Protein AF-A0A7K1ERV3-F1 (afdb_monomer_lite)

Structure (mmCIF, N/CA/C/O backbone):
data_AF-A0A7K1ERV3-F1
#
_entry.id   AF-A0A7K1ERV3-F1
#
loop_
_atom_site.group_PDB
_atom_site.id
_atom_site.type_symbol
_atom_site.label_atom_id
_atom_site.label_alt_id
_atom_site.label_comp_id
_atom_site.label_asym_id
_atom_site.label_entity_id
_atom_site.label_seq_id
_atom_site.pdbx_PDB_ins_code
_atom_site.Cartn_x
_atom_site.Cartn_y
_atom_site.Cartn_z
_atom_site.occupancy
_atom_site.B_iso_or_equiv
_atom_site.auth_seq_id
_atom_site.auth_comp_id
_atom_site.auth_asym_id
_atom_site.auth_atom_id
_atom_site.pdbx_PDB_model_num
ATOM 1 N N . MET A 1 1 ? -12.150 -44.734 1.819 1.00 43.88 1 MET A N 1
ATOM 2 C CA . MET A 1 1 ? -11.306 -44.690 3.033 1.00 43.88 1 MET A CA 1
ATOM 3 C C . MET A 1 1 ? -9.854 -44.708 2.572 1.00 43.88 1 MET A C 1
ATOM 5 O O . MET A 1 1 ? -9.490 -45.664 1.906 1.00 43.88 1 MET A O 1
ATOM 9 N N . LYS A 1 2 ? -9.065 -43.649 2.794 1.00 51.97 2 LYS A N 1
ATOM 10 C CA . LYS A 1 2 ? -7.630 -43.620 2.448 1.00 51.97 2 LYS A CA 1
ATOM 11 C C . LYS A 1 2 ? -6.857 -43.997 3.709 1.00 51.97 2 LYS A C 1
ATOM 13 O O . LYS A 1 2 ? -7.042 -43.334 4.727 1.00 51.97 2 LYS A O 1
ATOM 18 N N . ASP A 1 3 ? -6.087 -45.082 3.665 1.00 57.88 3 ASP A N 1
ATOM 19 C CA . ASP A 1 3 ? -5.394 -45.596 4.847 1.00 57.88 3 ASP A CA 1
ATOM 20 C C . ASP A 1 3 ? -4.404 -44.551 5.384 1.00 57.88 3 ASP A C 1
ATOM 22 O O . ASP A 1 3 ? -3.507 -44.132 4.650 1.00 57.88 3 ASP A O 1
ATOM 26 N N . PRO A 1 4 ? -4.495 -44.150 6.665 1.00 55.41 4 PRO A N 1
ATOM 27 C CA . PRO A 1 4 ? -3.618 -43.129 7.245 1.00 55.41 4 PRO A CA 1
ATOM 28 C C . PRO A 1 4 ? -2.145 -43.570 7.350 1.00 55.41 4 PRO A C 1
ATOM 30 O O . PRO A 1 4 ? -1.294 -42.779 7.741 1.00 55.41 4 PRO A O 1
ATOM 33 N N . ASN A 1 5 ? -1.839 -44.822 6.986 1.00 59.06 5 ASN A N 1
ATOM 34 C CA . ASN A 1 5 ? -0.508 -45.426 7.038 1.00 59.06 5 ASN A CA 1
ATOM 35 C C . ASN A 1 5 ? 0.072 -45.791 5.658 1.00 59.06 5 ASN A C 1
ATOM 37 O O . ASN A 1 5 ? 1.114 -46.449 5.602 1.00 59.06 5 ASN A O 1
ATOM 41 N N . SER A 1 6 ? -0.556 -45.393 4.544 1.00 62.16 6 SER A N 1
ATOM 42 C CA . SER A 1 6 ? 0.033 -45.626 3.220 1.00 62.16 6 SER A CA 1
ATOM 43 C C . SER A 1 6 ? 1.266 -44.737 3.026 1.00 62.16 6 SER A C 1
ATOM 45 O O . SER A 1 6 ? 1.166 -43.514 3.138 1.00 62.16 6 SER A O 1
ATOM 47 N N . LEU A 1 7 ? 2.423 -45.339 2.737 1.00 60.78 7 LEU A N 1
ATOM 48 C CA . LEU A 1 7 ? 3.643 -44.594 2.418 1.00 60.78 7 LEU A CA 1
ATOM 49 C C . LEU A 1 7 ? 3.448 -43.765 1.132 1.00 60.78 7 LEU A C 1
ATOM 51 O O . LEU A 1 7 ? 2.716 -44.204 0.239 1.00 60.78 7 LEU A O 1
ATOM 55 N N . PRO A 1 8 ? 4.099 -42.592 1.012 1.00 68.19 8 PRO A N 1
ATOM 56 C CA . PRO A 1 8 ? 4.144 -41.854 -0.246 1.00 68.19 8 PRO A CA 1
ATOM 57 C C . PRO A 1 8 ? 4.660 -42.758 -1.377 1.00 68.19 8 PRO A C 1
ATOM 59 O O . PRO A 1 8 ? 5.696 -43.397 -1.220 1.00 68.19 8 PRO A O 1
ATOM 62 N N . GLN A 1 9 ? 3.933 -42.825 -2.498 1.00 61.97 9 GLN A N 1
ATOM 63 C CA . GLN A 1 9 ? 4.284 -43.658 -3.666 1.00 61.97 9 GLN A CA 1
ATOM 64 C C . GLN A 1 9 ? 5.417 -43.056 -4.516 1.00 61.97 9 GLN A C 1
ATOM 66 O O . GLN A 1 9 ? 5.844 -43.647 -5.503 1.00 61.97 9 GLN A O 1
ATOM 71 N N . ASP A 1 10 ? 5.882 -41.864 -4.143 1.00 75.44 10 ASP A N 1
ATOM 72 C CA . ASP A 1 10 ? 7.021 -41.205 -4.763 1.00 75.44 10 ASP A CA 1
ATOM 73 C C . ASP A 1 10 ? 8.327 -41.841 -4.239 1.00 75.44 10 ASP A C 1
ATOM 75 O O . ASP A 1 10 ? 8.540 -41.872 -3.017 1.00 75.44 10 ASP A O 1
ATOM 79 N N . PRO A 1 11 ? 9.208 -42.348 -5.123 1.00 71.81 11 PRO A N 1
ATOM 80 C CA . PRO A 1 11 ? 10.449 -43.013 -4.728 1.00 71.81 11 PRO A CA 1
ATOM 81 C C . PRO A 1 11 ? 11.375 -42.116 -3.892 1.00 71.81 11 PRO A C 1
ATOM 83 O O . PRO A 1 11 ? 12.036 -42.613 -2.979 1.00 71.81 11 PRO A O 1
ATOM 86 N N . MET A 1 12 ? 11.377 -40.801 -4.127 1.00 70.38 12 MET A N 1
ATOM 87 C CA . MET A 1 12 ? 12.201 -39.840 -3.389 1.00 70.38 12 MET A CA 1
ATOM 88 C C . MET A 1 12 ? 11.675 -39.629 -1.962 1.00 70.38 12 MET A C 1
ATOM 90 O O . MET A 1 12 ? 12.444 -39.590 -0.998 1.00 70.38 12 MET A O 1
ATOM 94 N N . LEU A 1 13 ? 10.351 -39.560 -1.793 1.00 69.38 13 LEU A N 1
ATOM 95 C CA . LEU A 1 13 ? 9.726 -39.455 -0.469 1.00 69.38 13 LEU A CA 1
ATOM 96 C C . LEU A 1 13 ? 9.863 -40.758 0.327 1.00 69.38 13 LEU A C 1
ATOM 98 O O . LEU A 1 13 ? 10.092 -40.722 1.539 1.00 69.38 13 LEU A O 1
ATOM 102 N N . ALA A 1 14 ? 9.769 -41.909 -0.341 1.00 72.81 14 ALA A N 1
ATOM 103 C CA . ALA A 1 14 ? 10.003 -43.209 0.278 1.00 72.81 14 ALA A CA 1
ATOM 104 C C . ALA A 1 14 ? 11.443 -43.326 0.809 1.00 72.81 14 ALA A C 1
ATOM 106 O O . ALA A 1 14 ? 11.654 -43.790 1.937 1.00 72.81 14 ALA A O 1
ATOM 107 N N . GLU A 1 15 ? 12.427 -42.842 0.046 1.00 70.62 15 GLU A N 1
ATOM 108 C CA . GLU A 1 15 ? 13.824 -42.812 0.470 1.00 70.62 15 GLU A CA 1
ATOM 109 C C . GLU A 1 15 ? 14.021 -41.905 1.691 1.00 70.62 15 GLU A C 1
ATOM 111 O O . GLU A 1 15 ? 14.600 -42.342 2.692 1.00 70.62 15 GLU A O 1
ATOM 116 N N . LEU A 1 16 ? 13.447 -40.698 1.673 1.00 66.06 16 LEU A N 1
ATOM 117 C CA . LEU A 1 16 ? 13.521 -39.741 2.779 1.00 66.06 16 LEU A CA 1
ATOM 118 C C . LEU A 1 16 ? 12.912 -40.302 4.075 1.00 66.06 16 LEU A C 1
ATOM 120 O O . LEU A 1 16 ? 13.524 -40.231 5.145 1.00 66.06 16 LEU A O 1
ATOM 124 N N . VAL A 1 17 ? 11.743 -40.945 3.987 1.00 71.06 17 VAL A N 1
ATOM 125 C CA . VAL A 1 17 ? 11.089 -41.601 5.133 1.00 71.06 17 VAL A CA 1
ATOM 126 C C . VAL A 1 17 ? 11.920 -42.785 5.641 1.00 71.06 17 VAL A C 1
ATOM 128 O O . VAL A 1 17 ? 12.023 -42.993 6.854 1.00 71.06 17 VAL A O 1
ATOM 131 N N . SER A 1 18 ? 12.566 -43.544 4.749 1.00 68.38 18 SER A N 1
ATOM 132 C CA . SER A 1 18 ? 13.474 -44.637 5.127 1.00 68.38 18 SER A CA 1
ATOM 133 C C . SER A 1 18 ? 14.739 -44.137 5.839 1.00 68.38 18 SER A C 1
ATOM 135 O O . SER A 1 18 ? 15.235 -44.794 6.761 1.00 68.38 18 SER A O 1
ATOM 137 N N . MET A 1 19 ? 15.263 -42.976 5.435 1.00 69.31 19 MET A N 1
ATOM 138 C CA . MET A 1 19 ? 16.405 -42.326 6.076 1.00 69.31 19 MET A CA 1
ATOM 139 C C . MET A 1 19 ? 16.020 -41.803 7.462 1.00 69.31 19 MET A C 1
ATOM 141 O O . MET A 1 19 ? 16.739 -42.048 8.432 1.00 69.31 19 MET A O 1
ATOM 145 N N . ALA A 1 20 ? 14.846 -41.181 7.587 1.00 68.38 20 ALA A N 1
ATOM 146 C CA . ALA A 1 20 ? 14.331 -40.683 8.859 1.00 68.38 20 ALA A CA 1
ATOM 147 C C . ALA A 1 20 ? 14.049 -41.817 9.865 1.00 68.38 20 ALA A C 1
ATOM 149 O O . ALA A 1 20 ? 14.433 -41.727 11.030 1.00 68.38 20 ALA A O 1
ATOM 150 N N . ARG A 1 21 ? 13.450 -42.931 9.420 1.00 66.56 21 ARG A N 1
ATOM 151 C CA . ARG A 1 21 ? 13.127 -44.083 10.287 1.00 66.56 21 ARG A CA 1
ATOM 152 C C . ARG A 1 21 ? 14.352 -44.860 10.774 1.00 66.56 21 ARG A C 1
ATOM 154 O O . ARG A 1 21 ? 14.279 -45.496 11.826 1.00 66.56 21 ARG A O 1
ATOM 161 N N . ARG A 1 22 ? 15.477 -44.809 10.052 1.00 60.59 22 ARG A N 1
ATOM 162 C CA . ARG A 1 22 ? 16.739 -45.445 10.477 1.00 60.59 22 ARG A CA 1
ATOM 163 C C . ARG A 1 22 ? 17.357 -44.773 11.707 1.00 60.59 22 ARG A C 1
ATOM 165 O O . ARG A 1 22 ? 18.076 -45.434 12.452 1.00 60.59 22 ARG A O 1
ATOM 172 N N . LYS A 1 23 ? 17.014 -43.516 12.004 1.00 53.50 23 LYS A N 1
ATOM 173 C CA . LYS A 1 23 ? 17.399 -42.849 13.253 1.00 53.50 23 LYS A CA 1
ATOM 174 C C . LYS A 1 23 ? 16.356 -43.105 14.342 1.00 53.50 23 LYS A C 1
ATOM 176 O O . LYS A 1 23 ? 15.575 -42.229 14.700 1.00 53.50 23 LYS A O 1
ATOM 181 N N . LYS A 1 24 ? 16.362 -44.310 14.924 1.00 4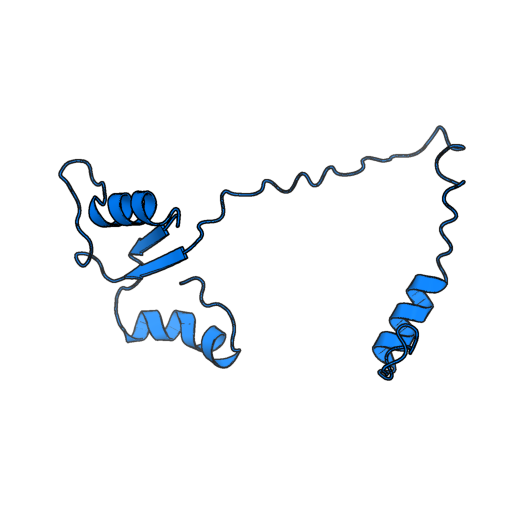9.12 24 LYS A N 1
ATOM 182 C CA . LYS A 1 24 ? 15.691 -44.569 16.211 1.00 49.12 24 LYS A CA 1
ATOM 183 C C . LYS A 1 24 ? 16.450 -43.846 17.331 1.00 49.12 24 LYS A C 1
ATOM 185 O O . LYS A 1 24 ? 17.185 -44.463 18.098 1.00 49.12 24 LYS A O 1
ATOM 190 N N . ILE A 1 25 ? 16.287 -42.525 17.415 1.00 56.84 25 ILE A N 1
ATOM 191 C CA . ILE A 1 25 ? 16.726 -41.739 18.571 1.00 56.84 25 ILE A CA 1
ATOM 192 C C . ILE A 1 25 ? 15.815 -42.141 19.729 1.00 56.84 25 ILE A C 1
ATOM 194 O O . ILE A 1 25 ? 14.692 -41.667 19.886 1.00 56.84 25 ILE A O 1
ATOM 198 N N . THR A 1 26 ? 16.278 -43.114 20.503 1.00 58.50 26 THR A N 1
ATOM 199 C CA . THR A 1 26 ? 15.570 -43.576 21.691 1.00 58.50 26 THR A CA 1
ATOM 200 C C . THR A 1 26 ? 15.681 -42.466 22.732 1.00 58.50 26 THR A C 1
ATOM 202 O O . THR A 1 26 ? 16.787 -42.076 23.101 1.00 58.50 26 THR A O 1
ATOM 205 N N . ARG A 1 27 ? 14.541 -41.963 23.228 1.00 53.56 27 ARG A N 1
ATOM 206 C CA . ARG A 1 27 ? 14.423 -40.848 24.200 1.00 53.56 27 ARG A CA 1
ATOM 207 C C . ARG A 1 27 ? 15.224 -41.026 25.507 1.00 53.56 27 ARG A C 1
ATOM 209 O O . ARG A 1 27 ? 15.261 -40.128 26.335 1.00 53.56 27 ARG A O 1
ATOM 216 N N . ARG A 1 28 ? 15.875 -42.175 25.695 1.00 52.53 28 ARG A N 1
ATOM 217 C CA . ARG A 1 28 ? 16.640 -42.556 26.885 1.00 52.53 28 ARG A CA 1
ATOM 218 C C . ARG A 1 28 ? 18.125 -42.151 26.842 1.00 52.53 28 ARG A C 1
ATOM 220 O O . ARG A 1 28 ? 18.810 -42.339 27.837 1.00 52.53 28 ARG A O 1
ATOM 227 N N . ALA A 1 29 ? 18.614 -41.577 25.739 1.00 51.75 29 ALA A N 1
ATOM 228 C CA . ALA A 1 29 ? 20.007 -41.125 25.607 1.00 51.75 29 ALA A CA 1
ATOM 229 C C . ALA A 1 29 ? 20.279 -39.695 26.133 1.00 51.75 29 ALA A C 1
ATOM 231 O O . ALA A 1 29 ? 21.413 -39.238 26.073 1.00 51.75 29 ALA A O 1
ATOM 232 N N . VAL A 1 30 ? 19.273 -38.981 26.654 1.00 56.78 30 VAL A N 1
ATOM 233 C CA . VAL A 1 30 ? 19.419 -37.560 27.046 1.00 56.78 30 VAL A CA 1
ATOM 234 C C . VAL A 1 30 ? 19.945 -37.364 28.483 1.00 56.78 30 VAL A C 1
ATOM 236 O O . VAL A 1 30 ? 20.326 -36.257 28.834 1.00 56.78 30 VAL A O 1
ATOM 239 N N . PHE A 1 31 ? 20.053 -38.410 29.315 1.00 57.44 31 PHE A N 1
ATOM 240 C CA . PHE A 1 31 ? 20.435 -38.256 30.737 1.00 57.44 31 PHE A CA 1
ATOM 241 C C . PHE A 1 31 ? 21.697 -39.005 31.200 1.00 57.44 31 PHE A C 1
ATOM 243 O O . PHE A 1 31 ? 21.939 -39.112 32.398 1.00 57.44 31 PHE A O 1
ATOM 250 N N . ALA A 1 32 ? 22.544 -39.482 30.285 1.00 56.00 32 ALA A N 1
ATOM 251 C CA . ALA A 1 32 ? 23.841 -40.066 30.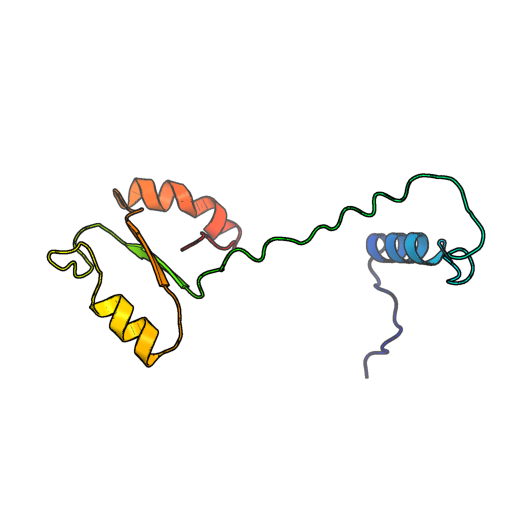639 1.00 56.00 32 ALA A CA 1
ATOM 252 C C . ALA A 1 32 ? 24.941 -39.489 29.740 1.00 56.00 32 ALA A C 1
ATOM 254 O O . ALA A 1 32 ? 25.294 -40.072 28.720 1.00 56.00 32 ALA A O 1
ATOM 255 N N . GLY A 1 33 ? 25.444 -38.309 30.103 1.00 44.28 33 GLY A N 1
ATOM 256 C CA . GLY A 1 33 ? 26.501 -37.639 29.348 1.00 44.28 33 GLY A CA 1
ATOM 257 C C . GLY A 1 33 ? 26.793 -36.233 29.851 1.00 44.28 33 GLY A C 1
ATOM 258 O O . GLY A 1 33 ? 26.567 -35.258 29.145 1.00 44.28 33 GLY A O 1
ATOM 259 N N . MET A 1 34 ? 27.288 -36.122 31.085 1.00 56.44 34 MET A N 1
ATOM 260 C CA . MET A 1 34 ? 28.054 -34.954 31.522 1.00 56.44 34 MET A CA 1
ATOM 261 C C . MET A 1 34 ? 29.302 -34.860 30.627 1.00 56.44 34 MET A C 1
ATOM 263 O O . MET A 1 34 ? 30.218 -35.664 30.771 1.00 56.44 34 MET A O 1
ATOM 267 N N . GLY A 1 35 ? 29.313 -33.915 29.685 1.00 50.06 35 GLY A N 1
ATOM 268 C CA . GLY A 1 35 ? 30.479 -33.591 28.858 1.00 50.06 35 GLY A CA 1
ATOM 269 C C . GLY A 1 35 ? 30.159 -33.502 27.367 1.00 50.06 35 GLY A C 1
ATOM 270 O O . GLY A 1 35 ? 30.068 -34.521 26.693 1.00 50.06 35 GLY A O 1
ATOM 271 N N . GLY A 1 36 ? 30.045 -32.277 26.846 1.00 46.88 36 GLY A N 1
ATOM 272 C CA . GLY A 1 36 ? 30.039 -32.020 25.402 1.00 46.88 36 GLY A CA 1
ATOM 273 C C . GLY A 1 36 ? 28.873 -31.161 24.921 1.00 46.88 36 GLY A C 1
ATOM 274 O O . GLY A 1 36 ? 27.842 -31.678 24.517 1.00 46.88 36 GLY A O 1
ATOM 275 N N . THR A 1 37 ? 29.073 -29.840 24.964 1.00 52.12 37 THR A N 1
ATOM 276 C CA . THR A 1 37 ? 28.484 -28.832 24.059 1.00 52.12 37 THR A CA 1
ATOM 277 C C . THR A 1 37 ? 27.057 -29.089 23.556 1.00 52.12 37 THR A C 1
ATOM 279 O O . THR A 1 37 ? 26.853 -29.536 22.431 1.00 52.12 37 THR A O 1
ATOM 282 N N . ALA A 1 38 ? 26.062 -28.682 24.341 1.00 50.41 38 ALA A N 1
ATOM 283 C CA . ALA A 1 38 ? 24.742 -28.349 23.820 1.00 50.41 38 ALA A CA 1
ATOM 284 C C . ALA A 1 38 ? 24.514 -26.847 24.014 1.00 50.41 38 ALA A C 1
ATOM 286 O O . ALA A 1 38 ? 23.712 -26.421 24.841 1.00 50.41 38 ALA A O 1
ATOM 287 N N . ALA A 1 39 ? 25.215 -26.035 23.218 1.00 49.47 39 ALA A N 1
ATOM 288 C CA . ALA A 1 39 ? 24.626 -24.786 22.758 1.00 49.47 39 ALA A CA 1
ATOM 289 C C . ALA A 1 39 ? 23.437 -25.182 21.869 1.00 49.47 39 ALA A C 1
ATOM 291 O O . ALA A 1 39 ? 23.527 -25.215 20.644 1.00 49.47 39 ALA A O 1
ATOM 292 N N . ALA A 1 40 ? 22.338 -25.597 22.503 1.00 53.66 40 ALA A N 1
ATOM 293 C CA . ALA A 1 40 ? 21.043 -25.594 21.865 1.00 53.66 40 ALA A CA 1
ATOM 294 C C . ALA A 1 40 ? 20.772 -24.118 21.601 1.00 53.66 40 ALA A C 1
ATOM 296 O O . ALA A 1 40 ? 20.376 -23.386 22.505 1.00 53.66 40 ALA A O 1
ATOM 297 N N . PHE A 1 41 ? 21.126 -23.674 20.394 1.00 54.69 41 PHE A N 1
ATOM 298 C CA . PHE A 1 41 ? 20.718 -22.391 19.864 1.00 54.69 41 PHE A CA 1
ATOM 299 C C . PHE A 1 41 ? 19.219 -22.292 20.102 1.00 54.69 41 PHE A C 1
ATOM 301 O O . PHE A 1 41 ? 18.421 -22.944 19.428 1.00 54.69 41 PHE A O 1
ATOM 308 N N . ALA A 1 42 ? 18.849 -21.512 21.113 1.00 56.66 42 ALA A N 1
ATOM 309 C CA . ALA A 1 42 ? 17.522 -20.973 21.222 1.00 56.66 42 ALA A CA 1
ATOM 310 C C . ALA A 1 42 ? 17.372 -20.065 20.002 1.00 56.66 42 ALA A C 1
ATOM 312 O O . ALA A 1 42 ? 17.665 -18.875 20.056 1.00 56.66 42 ALA A O 1
ATOM 313 N N . LEU A 1 43 ? 16.940 -20.641 18.878 1.00 55.75 43 LEU A N 1
ATOM 314 C CA . LEU A 1 43 ? 16.235 -19.899 17.847 1.00 55.75 43 LEU A CA 1
ATOM 315 C C . LEU A 1 43 ? 14.882 -19.530 18.458 1.00 55.75 43 LEU A C 1
ATOM 317 O O . LEU A 1 43 ? 13.836 -20.048 18.077 1.00 55.75 43 LEU A O 1
ATOM 321 N N . ALA A 1 44 ? 14.918 -18.647 19.458 1.00 55.06 44 ALA A N 1
ATOM 322 C CA . ALA A 1 44 ? 13.841 -17.715 19.681 1.00 55.06 44 ALA A CA 1
ATOM 323 C C . ALA A 1 44 ? 13.816 -16.876 18.406 1.00 55.06 44 ALA A C 1
ATOM 325 O O . ALA A 1 44 ? 14.506 -15.866 18.293 1.00 55.06 44 ALA A O 1
ATOM 326 N N . GLY A 1 45 ? 13.125 -17.389 17.385 1.00 51.72 45 GLY A N 1
ATOM 327 C CA . GLY A 1 45 ? 12.732 -16.574 16.259 1.00 51.72 45 GLY A CA 1
ATOM 328 C C . GLY A 1 45 ? 11.968 -15.421 16.873 1.00 51.72 45 GLY A C 1
ATOM 329 O O . GLY A 1 45 ? 10.914 -15.636 17.471 1.00 51.72 45 GLY A O 1
ATOM 330 N N . CYS A 1 46 ? 12.549 -14.225 16.824 1.00 54.34 46 CYS A N 1
ATOM 331 C CA . CYS A 1 46 ? 11.790 -13.018 17.055 1.00 54.34 46 CYS A CA 1
ATOM 332 C C . CYS A 1 46 ? 10.612 -13.108 16.088 1.00 54.34 46 CYS A C 1
ATOM 334 O O . CYS A 1 46 ? 10.811 -13.054 14.875 1.00 54.34 46 CYS A O 1
ATOM 336 N N . ALA A 1 47 ? 9.410 -13.340 16.614 1.00 56.19 47 ALA A N 1
ATOM 337 C CA . ALA A 1 47 ? 8.198 -13.098 15.863 1.00 56.19 47 ALA A CA 1
ATOM 338 C C . ALA A 1 47 ? 8.183 -11.586 15.652 1.00 56.19 47 ALA A C 1
ATOM 340 O O . ALA A 1 47 ? 7.780 -10.827 16.529 1.00 56.19 47 ALA A O 1
ATOM 341 N N . GLN A 1 48 ? 8.784 -11.151 14.549 1.00 57.69 48 GLN A N 1
ATOM 342 C CA . GLN A 1 48 ? 8.643 -9.794 14.064 1.00 57.69 48 GLN A CA 1
ATOM 343 C C . GLN A 1 48 ? 7.137 -9.577 13.946 1.00 57.69 48 GLN A C 1
ATOM 345 O O . GLN A 1 48 ? 6.460 -10.463 13.422 1.00 57.69 48 GLN A O 1
ATOM 350 N N . GLU A 1 49 ? 6.604 -8.495 14.520 1.00 60.56 49 GLU A N 1
ATOM 351 C CA . GLU A 1 49 ? 5.178 -8.199 14.398 1.00 60.56 49 GLU A CA 1
ATOM 352 C C . GLU A 1 49 ? 4.832 -8.158 12.911 1.00 60.56 49 GLU A C 1
ATOM 354 O O . GLU A 1 49 ? 5.165 -7.218 12.197 1.00 60.56 49 GLU A O 1
ATOM 359 N N . GLN A 1 50 ? 4.242 -9.242 12.426 1.00 67.75 50 GLN A N 1
ATOM 360 C CA . GLN A 1 50 ? 4.002 -9.442 11.012 1.00 67.75 50 GLN A CA 1
ATOM 361 C C . GLN A 1 50 ? 2.671 -8.794 10.718 1.00 67.75 50 GLN A C 1
ATOM 363 O O . GLN A 1 50 ? 1.679 -9.235 11.279 1.00 67.75 50 GLN A O 1
ATOM 368 N N . SER A 1 51 ? 2.641 -7.713 9.949 1.00 79.06 51 SER A N 1
ATOM 369 C CA . SER A 1 51 ? 1.388 -7.057 9.568 1.00 79.06 51 SER A CA 1
ATOM 370 C C . SER A 1 51 ? 0.441 -8.036 8.880 1.00 79.06 51 SER A C 1
ATOM 372 O O . SER A 1 51 ? 0.881 -8.962 8.199 1.00 79.06 51 SER A O 1
ATOM 374 N N . ASP A 1 52 ? -0.858 -7.840 9.087 1.00 92.31 52 ASP A N 1
ATOM 375 C CA . ASP A 1 52 ? -1.893 -8.746 8.582 1.00 92.31 52 ASP A CA 1
ATOM 376 C C . ASP A 1 52 ? -2.192 -8.479 7.095 1.00 92.31 52 ASP A C 1
ATOM 378 O O . ASP A 1 52 ? -2.652 -9.366 6.378 1.00 92.31 52 ASP A O 1
ATOM 382 N N . LEU A 1 53 ? -1.903 -7.257 6.635 1.00 94.81 53 LEU A N 1
ATOM 383 C CA . LEU A 1 53 ? -2.003 -6.809 5.250 1.00 94.81 53 LEU A CA 1
ATOM 384 C C . LEU A 1 53 ? -0.799 -5.924 4.915 1.00 94.81 53 LEU A C 1
ATOM 386 O O . LEU A 1 53 ? -0.516 -4.978 5.646 1.00 94.81 53 LEU A O 1
ATOM 390 N N . VAL A 1 54 ? -0.124 -6.189 3.798 1.00 96.00 54 VAL A N 1
ATOM 391 C CA . VAL A 1 54 ? 0.794 -5.228 3.170 1.00 96.00 54 VAL A CA 1
ATOM 392 C C . VAL A 1 54 ? 0.022 -4.543 2.051 1.00 96.00 54 VAL A C 1
ATOM 394 O O . VAL A 1 54 ? -0.735 -5.204 1.354 1.00 96.00 54 VAL A O 1
ATOM 397 N N . TRP A 1 55 ? 0.144 -3.225 1.911 1.00 95.94 55 TRP A N 1
ATOM 398 C CA . TRP A 1 55 ? -0.556 -2.480 0.865 1.00 95.94 55 TRP A CA 1
ATOM 399 C C . TRP A 1 55 ? 0.411 -1.516 0.188 1.00 95.94 55 TRP A C 1
ATOM 401 O O . TRP A 1 55 ? 0.803 -0.504 0.768 1.00 95.94 55 TRP A O 1
ATOM 411 N N . HIS A 1 56 ? 0.767 -1.813 -1.062 1.00 96.88 56 HIS A N 1
ATOM 412 C CA . HIS A 1 56 ? 1.525 -0.892 -1.910 1.00 96.88 56 HIS A CA 1
ATOM 413 C C . HIS A 1 56 ? 0.600 0.040 -2.697 1.00 96.88 56 HIS A C 1
ATOM 415 O O . HIS A 1 56 ? -0.367 -0.407 -3.314 1.00 96.88 56 HIS A O 1
ATOM 421 N N . ASN A 1 57 ? 0.905 1.334 -2.711 1.00 96.12 57 ASN A N 1
ATOM 422 C CA . ASN A 1 57 ? 0.164 2.317 -3.499 1.00 96.12 57 ASN A CA 1
ATOM 423 C C . ASN A 1 57 ? 1.098 3.421 -4.016 1.00 96.12 57 ASN A C 1
ATOM 425 O O . ASN A 1 57 ? 2.238 3.544 -3.562 1.00 96.12 57 ASN A O 1
ATOM 429 N N . TRP A 1 58 ? 0.609 4.226 -4.956 1.00 96.06 58 TRP A N 1
ATOM 430 C CA . TRP A 1 58 ? 1.237 5.497 -5.293 1.00 96.06 58 TRP A CA 1
ATOM 431 C C . TRP A 1 58 ? 1.154 6.475 -4.127 1.00 96.06 58 TRP A C 1
ATOM 433 O O . TRP A 1 58 ? 0.276 6.391 -3.259 1.00 96.06 58 TRP A O 1
ATOM 443 N N . ASP A 1 59 ? 2.067 7.439 -4.147 1.00 93.75 59 ASP A N 1
ATOM 444 C CA . ASP A 1 59 ? 2.001 8.564 -3.230 1.00 93.75 59 ASP A CA 1
ATOM 445 C C . ASP A 1 59 ? 0.710 9.374 -3.447 1.00 93.75 59 ASP A C 1
ATOM 447 O O . ASP A 1 59 ? 0.124 9.359 -4.531 1.00 93.75 59 ASP A O 1
ATOM 451 N N . LEU A 1 60 ? 0.271 10.098 -2.416 1.00 92.44 60 LEU A N 1
ATOM 452 C CA . LEU A 1 60 ? -0.903 10.984 -2.405 1.00 92.44 60 LEU A CA 1
ATOM 453 C C . LEU A 1 60 ? -2.280 10.296 -2.501 1.00 92.44 60 LEU A C 1
ATOM 455 O O . LEU A 1 60 ? -3.302 10.980 -2.475 1.00 92.44 60 LEU A O 1
ATOM 459 N N . TYR A 1 61 ? -2.348 8.963 -2.581 1.00 93.44 61 TYR A N 1
ATOM 460 C CA . TYR A 1 61 ? -3.619 8.214 -2.632 1.00 93.44 61 TYR A CA 1
ATOM 461 C C . TYR A 1 61 ? -4.193 7.833 -1.260 1.00 93.44 61 TYR A C 1
ATOM 463 O O . TYR A 1 61 ? -5.275 7.249 -1.181 1.00 93.44 61 TYR A O 1
ATOM 471 N N . MET A 1 62 ? -3.482 8.144 -0.182 1.00 96.31 62 MET A N 1
ATOM 472 C CA . MET A 1 62 ? -3.921 7.906 1.188 1.00 96.31 62 MET A CA 1
ATOM 473 C C . MET A 1 62 ? -3.858 9.217 1.960 1.00 96.31 62 MET A C 1
ATOM 475 O O . MET A 1 62 ? -2.978 10.038 1.701 1.00 96.31 62 MET A O 1
ATOM 479 N N . ASP A 1 63 ? -4.793 9.412 2.887 1.00 96.69 63 ASP A N 1
ATOM 480 C CA . ASP A 1 63 ? -4.804 10.599 3.730 1.00 96.69 63 ASP A CA 1
ATOM 481 C C . ASP A 1 63 ? -3.557 10.656 4.610 1.00 96.69 63 ASP A C 1
ATOM 483 O O . ASP A 1 63 ? -3.054 9.633 5.083 1.00 96.69 63 ASP A O 1
ATOM 487 N N . GLU A 1 64 ? -3.078 11.876 4.813 1.00 96.38 64 GLU A N 1
ATOM 488 C CA . GLU A 1 64 ? -2.010 12.192 5.743 1.00 96.38 64 GLU A CA 1
ATOM 489 C C . GLU A 1 64 ? -2.427 13.437 6.532 1.00 96.38 64 GLU A C 1
ATOM 491 O O . GLU A 1 64 ? -2.909 14.407 5.938 1.00 96.38 64 GLU A O 1
ATOM 496 N N . ASP A 1 65 ? -2.347 13.378 7.860 1.00 96.06 65 ASP A N 1
ATOM 497 C CA . ASP A 1 65 ? -2.593 14.538 8.719 1.00 96.06 65 ASP A CA 1
ATOM 498 C C . ASP A 1 65 ? -1.316 15.367 8.935 1.00 96.06 65 ASP A C 1
ATOM 500 O O . ASP A 1 65 ? -0.235 15.015 8.466 1.00 96.06 65 ASP A O 1
ATOM 504 N N . ASP A 1 66 ? -1.433 16.483 9.659 1.00 97.12 66 ASP A N 1
ATOM 505 C CA . ASP A 1 66 ? -0.310 17.397 9.916 1.00 97.12 66 ASP A CA 1
ATOM 506 C C . ASP A 1 66 ? 0.844 16.746 10.715 1.00 97.12 66 ASP A C 1
ATOM 508 O O . ASP A 1 66 ? 1.948 17.292 10.772 1.00 97.12 66 ASP A O 1
ATOM 512 N N . GLU A 1 67 ? 0.603 15.592 11.341 1.00 95.75 67 GLU A N 1
ATOM 513 C CA . GLU A 1 67 ? 1.583 14.815 12.104 1.00 95.75 67 GLU A CA 1
ATOM 514 C C . GLU A 1 67 ? 2.193 13.664 11.280 1.00 95.75 67 GLU A C 1
ATOM 516 O O . GLU A 1 67 ? 3.069 12.950 11.773 1.00 95.75 67 GLU A O 1
ATOM 521 N N . GLY A 1 68 ? 1.771 13.488 10.023 1.00 92.88 68 GLY 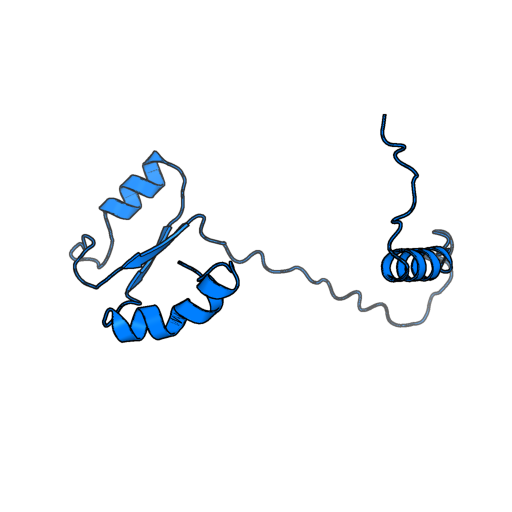A N 1
ATOM 522 C CA . GLY A 1 68 ? 2.223 12.409 9.144 1.00 92.88 68 GLY A CA 1
ATOM 523 C C . GLY A 1 68 ? 1.500 11.077 9.371 1.00 92.88 68 GLY A C 1
ATOM 524 O O . GLY A 1 68 ? 1.928 10.039 8.859 1.00 92.88 68 GLY A O 1
ATOM 525 N N . ASN A 1 69 ? 0.421 11.059 10.159 1.00 95.31 69 ASN A N 1
ATOM 526 C CA . ASN A 1 69 ? -0.373 9.855 10.373 1.00 95.31 69 ASN A CA 1
ATOM 527 C C . ASN A 1 69 ? -1.355 9.630 9.224 1.00 95.31 69 ASN A C 1
ATOM 529 O O . ASN A 1 69 ? -1.690 10.550 8.489 1.00 95.31 69 ASN A O 1
ATOM 533 N N . ARG A 1 70 ? -1.900 8.409 9.129 1.00 96.56 70 ARG A N 1
ATOM 534 C CA . ARG A 1 70 ? -2.911 8.021 8.128 1.00 96.56 70 ARG A CA 1
ATOM 535 C C . ARG A 1 70 ? -4.252 7.685 8.797 1.00 96.56 70 ARG A C 1
ATOM 537 O O . ARG A 1 70 ? -4.512 6.502 9.059 1.00 96.56 70 ARG A O 1
ATOM 544 N N . PRO A 1 71 ? -5.108 8.679 9.116 1.00 97.88 71 PRO A N 1
ATOM 545 C CA . PRO A 1 71 ? -6.335 8.465 9.886 1.00 97.88 71 PRO A CA 1
ATOM 546 C C . PRO A 1 71 ? -7.271 7.406 9.298 1.00 97.88 71 PRO A C 1
ATOM 548 O O . PRO A 1 71 ? -7.940 6.689 10.042 1.00 97.88 71 PRO A O 1
ATOM 551 N N . THR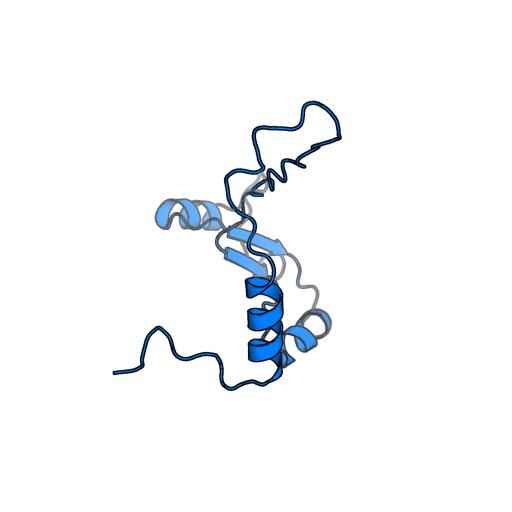 A 1 72 ? -7.341 7.264 7.974 1.00 97.69 72 THR A N 1
ATOM 552 C CA . THR A 1 72 ? -8.195 6.249 7.342 1.00 97.69 72 THR A CA 1
ATOM 553 C C . THR A 1 72 ? -7.703 4.831 7.608 1.00 97.69 72 THR A C 1
ATOM 555 O O . THR A 1 72 ? -8.520 3.966 7.930 1.00 97.69 72 THR A O 1
ATOM 558 N N . LEU A 1 73 ? -6.391 4.591 7.569 1.00 97.38 73 LEU A N 1
ATOM 559 C CA . LEU A 1 73 ? -5.818 3.285 7.914 1.00 97.38 73 LEU A CA 1
ATOM 560 C C . LEU A 1 73 ? -5.935 2.978 9.407 1.00 97.38 73 LEU A C 1
ATOM 562 O O . LEU A 1 73 ? -6.181 1.829 9.777 1.00 97.38 73 LEU A O 1
ATOM 566 N N . GLN A 1 74 ? -5.812 3.994 10.263 1.00 97.38 74 GLN A N 1
ATOM 567 C CA . GLN A 1 74 ? -6.033 3.835 11.700 1.00 97.38 74 GLN A CA 1
ATOM 568 C C . GLN A 1 74 ? -7.472 3.405 11.981 1.00 97.38 74 GLN A C 1
ATOM 570 O O . GLN A 1 74 ? -7.684 2.363 12.596 1.00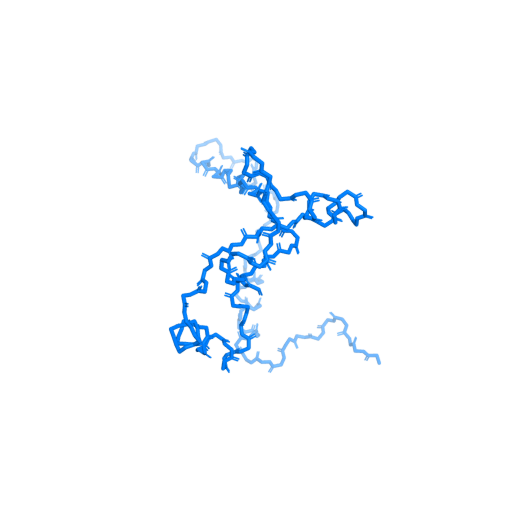 97.38 74 GLN A O 1
ATOM 575 N N . ARG A 1 75 ? -8.464 4.118 11.427 1.00 98.31 75 ARG A N 1
ATOM 576 C CA . ARG A 1 75 ? -9.880 3.739 11.563 1.00 98.31 75 ARG A CA 1
ATOM 577 C C . ARG A 1 75 ? -10.160 2.344 11.009 1.00 98.31 75 ARG A C 1
ATOM 579 O O . ARG A 1 75 ? -10.914 1.591 11.617 1.00 98.31 75 ARG A O 1
ATOM 586 N N . PHE A 1 76 ? -9.565 1.984 9.871 1.00 97.94 76 PHE A N 1
ATOM 587 C CA . PHE A 1 76 ? -9.688 0.635 9.315 1.00 97.94 76 PHE A CA 1
ATOM 588 C C . PHE A 1 76 ? -9.146 -0.423 10.285 1.00 97.94 76 PHE A C 1
ATOM 590 O O . PHE A 1 76 ? -9.830 -1.409 10.565 1.00 97.94 76 PHE A O 1
ATOM 597 N N . THR A 1 77 ? -7.955 -0.195 10.840 1.00 97.06 77 THR A N 1
ATOM 598 C CA . THR A 1 77 ? -7.325 -1.094 11.815 1.00 97.06 77 THR A CA 1
ATOM 599 C C . THR A 1 77 ? -8.180 -1.217 13.078 1.00 97.06 77 THR A C 1
ATOM 601 O O . THR A 1 77 ? -8.425 -2.324 13.542 1.00 97.06 77 THR A O 1
ATOM 604 N N . GLU A 1 78 ? -8.713 -0.112 13.604 1.00 97.69 78 GLU A N 1
ATOM 605 C CA . GLU A 1 78 ? -9.592 -0.103 14.783 1.00 97.69 78 GLU A CA 1
ATOM 606 C C . GLU A 1 78 ? -10.895 -0.881 14.562 1.00 97.69 78 GLU A C 1
ATOM 608 O O . GLU A 1 78 ? -11.359 -1.592 15.451 1.00 97.69 78 GLU A O 1
ATOM 613 N N . GLN A 1 79 ? -11.495 -0.755 13.376 1.00 98.44 79 GLN A N 1
ATOM 614 C CA . GLN A 1 79 ? -12.774 -1.391 13.058 1.00 98.44 79 GLN A CA 1
ATOM 615 C C . GLN A 1 79 ? -12.643 -2.882 12.749 1.00 98.44 79 GLN A C 1
ATOM 617 O O . GLN A 1 79 ? -13.581 -3.642 12.988 1.00 98.44 79 GLN A O 1
ATOM 622 N N . THR A 1 80 ? -11.509 -3.298 12.185 1.00 98.06 80 THR A N 1
ATOM 623 C CA . THR A 1 80 ? -11.329 -4.658 11.653 1.00 98.06 80 THR A CA 1
ATOM 624 C C . THR A 1 80 ? -10.373 -5.513 12.476 1.00 98.06 80 THR A C 1
ATOM 626 O O . THR A 1 80 ? -10.441 -6.738 12.405 1.00 98.06 80 THR A O 1
ATOM 629 N N . GLY A 1 81 ? -9.478 -4.890 13.243 1.00 96.62 81 GLY A N 1
ATOM 630 C CA . GLY A 1 81 ? -8.343 -5.549 13.882 1.00 96.62 81 GLY A CA 1
ATOM 631 C C . GLY A 1 81 ? -7.206 -5.922 12.923 1.00 96.62 81 GLY A C 1
ATOM 632 O O . GLY A 1 81 ? -6.255 -6.557 13.365 1.00 96.62 81 GLY A O 1
ATOM 633 N N . ILE A 1 82 ? -7.285 -5.556 11.637 1.00 96.19 82 ILE A N 1
ATOM 634 C CA . ILE A 1 82 ? -6.270 -5.870 10.620 1.00 96.19 82 ILE A CA 1
ATOM 635 C C . ILE A 1 82 ? -5.210 -4.772 10.623 1.00 96.19 82 ILE A C 1
ATOM 637 O O . ILE A 1 82 ? -5.499 -3.630 10.266 1.00 96.19 82 ILE A O 1
ATOM 641 N N . ARG A 1 83 ? -3.970 -5.115 10.981 1.00 95.19 83 ARG A N 1
ATOM 642 C CA . ARG A 1 83 ? -2.835 -4.187 10.904 1.00 95.19 83 ARG A CA 1
ATOM 643 C C . ARG A 1 83 ? -2.322 -4.093 9.473 1.00 95.19 83 ARG A C 1
ATOM 645 O O . ARG A 1 83 ? -1.953 -5.106 8.878 1.00 95.19 83 ARG A O 1
ATOM 652 N N . VAL A 1 84 ? -2.260 -2.869 8.957 1.00 96.00 84 VAL A N 1
ATOM 653 C CA . VAL A 1 84 ? -1.810 -2.575 7.591 1.00 96.00 84 VAL A CA 1
ATOM 654 C C . VAL A 1 84 ? -0.378 -2.035 7.598 1.00 96.00 84 VAL A C 1
ATOM 656 O O . VAL A 1 84 ? -0.095 -1.030 8.243 1.00 96.00 84 VAL A O 1
ATOM 659 N N . ASP A 1 85 ? 0.510 -2.675 6.842 1.00 95.81 85 ASP A N 1
ATOM 660 C CA . ASP A 1 85 ? 1.819 -2.152 6.439 1.00 95.81 85 ASP A CA 1
ATOM 661 C C . ASP A 1 85 ? 1.669 -1.432 5.093 1.00 95.81 85 ASP A C 1
ATOM 663 O O . ASP A 1 85 ? 1.715 -2.048 4.026 1.00 95.81 85 ASP A O 1
ATOM 667 N N . TYR A 1 86 ? 1.393 -0.129 5.148 1.00 96.06 86 TYR A N 1
ATOM 668 C CA . TYR A 1 86 ? 1.194 0.698 3.959 1.00 96.06 86 TYR A CA 1
ATOM 669 C C . TYR A 1 86 ? 2.526 1.236 3.442 1.00 96.06 86 TYR A C 1
ATOM 671 O O . TYR A 1 86 ? 3.236 1.933 4.171 1.00 96.06 86 TYR A O 1
ATOM 679 N N . LYS A 1 87 ? 2.842 0.965 2.172 1.00 95.81 87 LYS A N 1
ATOM 680 C CA . LYS A 1 87 ? 4.099 1.387 1.545 1.00 95.81 87 LYS A CA 1
ATOM 681 C C . LYS A 1 87 ? 3.867 2.142 0.249 1.00 95.81 87 LYS A C 1
ATOM 683 O O . LYS A 1 87 ? 3.088 1.732 -0.610 1.00 95.81 87 LYS A O 1
ATOM 688 N N . ILE A 1 88 ? 4.623 3.218 0.088 1.00 95.56 88 ILE A N 1
ATOM 689 C CA . ILE A 1 88 ? 4.692 3.982 -1.154 1.00 95.56 88 ILE A CA 1
ATOM 690 C C . ILE A 1 88 ? 5.870 3.424 -1.958 1.00 95.56 88 ILE A C 1
ATOM 692 O O . ILE A 1 88 ? 7.000 3.880 -1.834 1.00 95.56 88 ILE A O 1
ATOM 696 N N . GLU A 1 89 ? 5.608 2.356 -2.709 1.00 94.56 89 GLU A N 1
ATOM 697 C CA . GLU A 1 89 ? 6.625 1.561 -3.430 1.00 94.56 89 GLU A CA 1
ATOM 698 C C . GLU A 1 89 ? 6.422 1.580 -4.952 1.00 94.56 89 GLU A C 1
ATOM 700 O O . GLU A 1 89 ? 7.145 0.901 -5.687 1.00 94.56 89 GLU A O 1
ATOM 705 N N . ILE A 1 90 ? 5.411 2.314 -5.425 1.00 95.56 90 ILE A N 1
ATOM 706 C CA . ILE A 1 90 ? 5.074 2.431 -6.842 1.00 95.56 90 ILE A CA 1
ATOM 707 C C . ILE A 1 90 ? 5.578 3.785 -7.342 1.00 95.56 90 ILE A C 1
ATOM 709 O O . ILE A 1 90 ? 5.084 4.823 -6.909 1.00 95.56 90 ILE A O 1
ATOM 713 N N . ASP A 1 91 ? 6.552 3.757 -8.248 1.00 94.62 91 ASP A N 1
ATOM 714 C CA . ASP A 1 91 ? 7.030 4.941 -8.977 1.00 94.62 91 ASP A CA 1
ATOM 715 C C . ASP A 1 91 ? 6.208 5.106 -10.266 1.00 94.62 91 ASP A C 1
ATOM 717 O O . ASP A 1 91 ? 5.413 6.032 -10.421 1.00 94.62 91 ASP A O 1
ATOM 721 N N . ASP A 1 92 ? 6.261 4.092 -11.131 1.00 96.81 92 ASP A N 1
ATOM 722 C CA . ASP A 1 92 ? 5.464 3.990 -12.350 1.00 96.81 92 ASP A CA 1
ATOM 723 C C . ASP A 1 92 ? 5.023 2.540 -12.629 1.00 96.81 92 ASP A C 1
ATOM 725 O O . ASP A 1 92 ? 5.492 1.585 -11.999 1.00 96.81 92 ASP A O 1
ATOM 729 N N . ASN A 1 93 ? 4.103 2.379 -13.586 1.00 96.88 93 ASN A N 1
ATOM 730 C CA . ASN A 1 93 ? 3.534 1.081 -13.955 1.00 96.88 93 ASN A CA 1
ATOM 731 C C . ASN A 1 93 ? 4.586 0.074 -14.442 1.00 96.88 93 ASN A C 1
ATOM 733 O O . ASN A 1 93 ? 4.547 -1.090 -14.040 1.00 96.88 93 ASN A O 1
ATOM 737 N N . ASP A 1 94 ? 5.500 0.506 -15.311 1.00 98.25 94 ASP A N 1
ATOM 738 C CA . ASP A 1 94 ? 6.459 -0.371 -15.980 1.00 98.25 94 ASP A CA 1
ATOM 739 C C . ASP A 1 94 ? 7.537 -0.828 -14.995 1.00 98.25 94 ASP A C 1
ATOM 741 O O . ASP A 1 94 ? 7.871 -2.016 -14.944 1.00 98.25 94 ASP A O 1
ATOM 745 N N . THR A 1 95 ? 8.028 0.081 -14.149 1.00 97.50 95 THR A N 1
ATOM 746 C CA . THR A 1 95 ? 9.000 -0.236 -13.095 1.00 97.50 95 THR A CA 1
ATOM 747 C C . THR A 1 95 ? 8.402 -1.178 -12.052 1.00 97.50 95 THR A C 1
ATOM 749 O O . THR A 1 95 ? 9.027 -2.185 -11.701 1.00 97.50 95 THR A O 1
ATOM 752 N N . TYR A 1 96 ? 7.180 -0.909 -11.577 1.00 97.12 96 TYR A N 1
ATOM 753 C CA . TYR A 1 96 ? 6.535 -1.764 -10.578 1.00 97.12 96 TYR A CA 1
ATOM 754 C C . TYR A 1 96 ? 6.195 -3.147 -11.144 1.00 97.12 96 TYR A C 1
ATOM 756 O O . TYR A 1 96 ? 6.514 -4.159 -10.519 1.00 97.12 96 TYR A O 1
ATOM 764 N N . PHE A 1 97 ? 5.634 -3.224 -12.356 1.00 97.00 97 PHE A N 1
ATOM 765 C CA . PHE A 1 97 ? 5.397 -4.509 -13.015 1.00 97.00 97 PHE A CA 1
ATOM 766 C C . PHE A 1 97 ? 6.711 -5.263 -13.245 1.00 97.00 97 PHE A C 1
ATOM 768 O O . PHE A 1 97 ? 6.803 -6.451 -12.941 1.00 97.00 97 PHE A O 1
ATOM 775 N N . GLY A 1 98 ? 7.761 -4.566 -13.687 1.00 97.94 98 GLY A N 1
ATOM 776 C CA . GLY A 1 98 ? 9.108 -5.112 -13.842 1.00 97.94 98 GLY A CA 1
ATOM 777 C C . GLY A 1 98 ? 9.628 -5.819 -12.587 1.00 97.94 98 GLY A C 1
ATOM 778 O O . GLY A 1 98 ? 10.224 -6.895 -12.714 1.00 97.94 98 GLY A O 1
ATOM 779 N N . LYS A 1 99 ? 9.351 -5.241 -11.406 1.00 96.12 99 LYS A N 1
ATOM 780 C CA . LYS A 1 99 ? 9.708 -5.755 -10.072 1.00 96.12 99 LYS A CA 1
ATOM 781 C C . LYS A 1 99 ? 8.943 -7.029 -9.700 1.00 96.12 99 LYS A C 1
ATOM 783 O O . LYS A 1 99 ? 9.562 -7.943 -9.169 1.00 96.12 99 LYS A O 1
ATOM 788 N N . VAL A 1 100 ? 7.636 -7.107 -9.975 1.00 97.12 100 VAL A N 1
ATOM 789 C CA . VAL A 1 100 ? 6.775 -8.202 -9.470 1.00 97.12 100 VAL A CA 1
ATOM 790 C C . VAL A 1 100 ? 6.456 -9.303 -10.489 1.00 97.12 100 VAL A C 1
ATOM 792 O O . VAL A 1 100 ? 6.015 -10.381 -10.093 1.00 97.12 100 VAL A O 1
ATOM 795 N N . LYS A 1 101 ? 6.665 -9.073 -11.794 1.00 97.88 101 LYS A N 1
ATOM 796 C CA . LYS A 1 101 ? 6.223 -9.990 -12.866 1.00 97.88 101 LYS A CA 1
ATOM 797 C C . LYS A 1 101 ? 6.737 -11.426 -12.703 1.00 97.88 101 LYS A C 1
ATOM 799 O O . LYS A 1 101 ? 5.959 -12.355 -12.872 1.00 97.88 101 LYS A O 1
ATOM 804 N N . ASP A 1 102 ? 7.998 -11.615 -12.307 1.00 98.06 102 ASP A N 1
ATOM 805 C CA . ASP A 1 102 ? 8.594 -12.954 -12.205 1.00 98.06 102 ASP A CA 1
ATOM 806 C C . ASP A 1 102 ? 7.951 -13.735 -11.041 1.00 98.06 102 ASP A C 1
ATOM 808 O O . ASP A 1 102 ? 7.679 -14.928 -11.154 1.00 98.06 102 ASP A O 1
ATOM 812 N N . GLN A 1 103 ? 7.639 -13.054 -9.930 1.00 98.12 103 GLN A N 1
ATOM 813 C CA . GLN A 1 103 ? 6.904 -13.646 -8.806 1.00 98.12 103 GLN A CA 1
ATOM 814 C C . GLN A 1 103 ? 5.475 -14.014 -9.220 1.00 98.12 103 GLN A C 1
ATOM 816 O O . GLN A 1 103 ? 5.021 -15.117 -8.916 1.00 98.12 103 GLN A O 1
ATOM 821 N N . LEU A 1 104 ? 4.789 -13.136 -9.964 1.00 96.94 104 LEU A N 1
ATOM 822 C CA . LEU A 1 104 ? 3.446 -13.405 -10.486 1.00 96.94 104 LEU A CA 1
ATOM 823 C C . LEU A 1 104 ? 3.427 -14.618 -11.427 1.00 96.94 104 LEU A C 1
ATOM 825 O O . LEU A 1 104 ? 2.561 -15.480 -11.287 1.00 96.94 104 LEU A O 1
ATOM 829 N N . GLU A 1 105 ? 4.392 -14.725 -12.344 1.00 97.69 105 GLU A N 1
ATOM 830 C CA . GLU A 1 105 ? 4.539 -15.874 -13.251 1.00 97.69 105 GLU A CA 1
ATOM 831 C C . GLU A 1 105 ? 4.742 -17.192 -12.490 1.00 97.69 105 GLU A C 1
ATOM 833 O O . GLU A 1 105 ? 4.262 -18.245 -12.915 1.00 97.69 105 GLU A O 1
ATOM 838 N N . LEU A 1 106 ? 5.412 -17.133 -11.338 1.00 98.06 106 LEU A N 1
ATOM 839 C CA . LEU A 1 106 ? 5.647 -18.274 -10.456 1.00 98.06 106 LEU A CA 1
ATOM 840 C C . LEU A 1 106 ? 4.505 -18.523 -9.453 1.00 98.06 106 LEU A C 1
ATOM 842 O O . LEU A 1 106 ? 4.586 -19.478 -8.678 1.00 98.06 106 LEU A O 1
ATOM 846 N N . GLY A 1 107 ? 3.458 -17.689 -9.444 1.00 96.56 107 GLY A N 1
ATOM 847 C CA . GLY A 1 107 ? 2.365 -17.756 -8.467 1.00 96.56 107 GLY A CA 1
ATOM 848 C C . GLY A 1 107 ? 2.820 -17.499 -7.027 1.00 96.56 107 GLY A C 1
ATOM 849 O O . GLY A 1 107 ? 2.236 -18.039 -6.087 1.00 96.56 107 GLY A O 1
ATOM 850 N N . GLN A 1 108 ? 3.898 -16.739 -6.855 1.00 97.31 108 GLN A N 1
ATOM 851 C CA . GLN A 1 108 ? 4.456 -16.377 -5.560 1.00 97.31 108 GLN A CA 1
ATOM 852 C C . GLN A 1 108 ? 3.802 -15.107 -5.021 1.00 97.31 108 GLN A C 1
ATOM 854 O O . GLN A 1 108 ? 3.335 -14.256 -5.776 1.00 97.31 108 GLN A O 1
ATOM 859 N N . ASP A 1 109 ? 3.817 -14.980 -3.697 1.00 94.19 109 ASP A N 1
ATOM 860 C CA . ASP A 1 109 ? 3.509 -13.721 -3.030 1.00 94.19 109 ASP A CA 1
ATOM 861 C C . ASP A 1 109 ? 4.495 -12.639 -3.496 1.00 94.19 109 ASP A 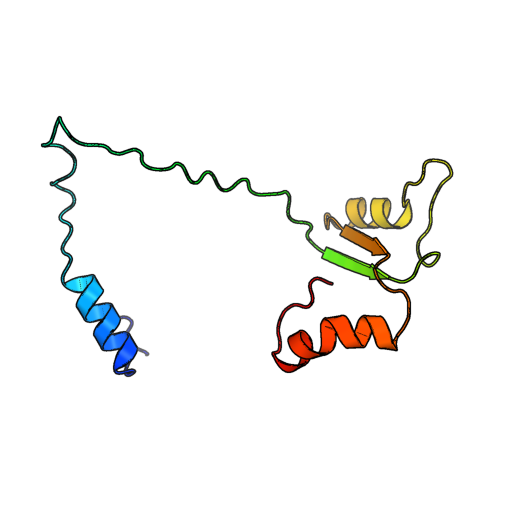C 1
ATOM 863 O O . ASP A 1 109 ? 5.713 -12.855 -3.503 1.00 94.19 109 ASP A O 1
ATOM 867 N N . ILE A 1 110 ? 3.957 -11.493 -3.910 1.00 95.06 110 ILE A N 1
ATOM 868 C CA . ILE A 1 110 ? 4.721 -10.334 -4.380 1.00 95.06 110 ILE A CA 1
ATOM 869 C C . ILE A 1 110 ? 5.150 -9.416 -3.227 1.00 95.06 110 ILE A C 1
ATOM 871 O O . ILE A 1 110 ? 5.922 -8.481 -3.440 1.00 95.06 110 ILE A O 1
ATOM 875 N N . GLY A 1 111 ? 4.679 -9.692 -2.008 1.00 92.56 111 GLY A N 1
ATOM 876 C CA . GLY A 1 111 ? 4.913 -8.879 -0.821 1.00 92.56 111 GLY A CA 1
ATOM 877 C C . GLY A 1 111 ? 4.090 -7.592 -0.810 1.00 92.56 111 GLY A C 1
ATOM 878 O O . GLY A 1 111 ? 4.580 -6.593 -0.287 1.00 92.56 111 GLY A O 1
ATOM 879 N N . ALA A 1 112 ? 2.901 -7.609 -1.422 1.00 90.88 112 ALA A N 1
ATOM 880 C CA . ALA A 1 112 ? 1.968 -6.490 -1.552 1.00 90.88 112 ALA A CA 1
ATOM 881 C C . ALA A 1 112 ? 0.520 -6.972 -1.691 1.00 90.88 112 ALA A C 1
ATOM 883 O O . ALA A 1 112 ? 0.326 -8.153 -2.063 1.00 90.88 112 ALA A O 1
#

Secondary structure (DSSP, 8-state):
---TTPPPSSHHHHHHHHHHHH----GGGSSS--SS---------------SEEEEE-TTSS---TTS--HHHHHHHHHH---EEEEE--S-HHHHHHHHHHHHHTT-----

Sequence (112 aa):
MKDPNSLPQDPMLAELVSMARRKKITRRAVFAGMGGTAAAFALAGCAQEQSDLVWHNWDLYMDEDDEGNRPTLQRFTEQTGIRVDYKIEIDDNDTYFGKVKDQLELGQDIGA

Foldseek 3Di:
DDDPPDQPPDPVSVVVVVVVVVPPPPPPPPPPDPDDDDPVPPCPPPPPVDFQEEAEDAPPPFDQDPVRDGVVQVVVCVVPVGGYNYDDPDPDDVVLCVQQVVCVVVVHDSRD

pLDDT: mean 79.37, std 19.28, range [43.88, 98.44]

Radius of gyration: 25.02 Å; chains: 1; bounding box: 43×63×48 Å